Protein AF-A0A2V8UPS6-F1 (afdb_monomer_lite)

Sequence (100 aa):
MRVVLDANSRAQVYADHLLLERGRGQLDSGSNYRLEARTLCASCSAGSRAVVAIGDSGAVDVGSLKGDLRVANADGVRVANVGAGNSVELRVELVETCRF

pLDDT: mean 89.69, std 10.2, range [51.91, 96.69]

Secondary structure (DSSP, 8-state):
-EEEE-TT-EEEE-SSEEEEEEEEEEEE-SSS-EEEETTEEEEE-TT-EEEEEE-TTS-EEEEEEES-EEEEETTS-EEEEE-TT-EEEE----------

Structure (mmCIF, N/CA/C/O backbone):
data_AF-A0A2V8UPS6-F1
#
_entry.id   AF-A0A2V8UPS6-F1
#
loop_
_atom_site.group_PDB
_atom_site.id
_atom_site.type_symbol
_atom_site.label_atom_id
_atom_site.label_alt_id
_atom_site.label_comp_id
_atom_site.label_asym_id
_atom_site.label_entity_id
_atom_site.label_seq_id
_atom_site.pdbx_PDB_ins_code
_atom_site.Cartn_x
_atom_site.Cartn_y
_atom_site.Cartn_z
_atom_site.occupancy
_atom_site.B_iso_or_equiv
_atom_site.auth_seq_id
_atom_site.auth_comp_id
_atom_site.auth_asym_id
_atom_site.auth_atom_id
_atom_site.pdbx_PDB_model_num
ATOM 1 N N . MET A 1 1 ? 8.917 -7.318 -7.682 1.00 84.00 1 MET A N 1
ATOM 2 C CA . MET A 1 1 ? 8.235 -6.574 -6.601 1.00 84.00 1 MET A CA 1
ATOM 3 C C . MET A 1 1 ? 9.253 -6.293 -5.512 1.00 84.00 1 MET A C 1
ATOM 5 O O . MET A 1 1 ? 10.068 -7.168 -5.246 1.00 84.00 1 MET A O 1
ATOM 9 N N . ARG A 1 2 ? 9.231 -5.099 -4.913 1.00 90.94 2 ARG A N 1
ATOM 10 C CA . ARG A 1 2 ? 10.073 -4.764 -3.757 1.00 90.94 2 ARG A CA 1
ATOM 11 C C . ARG A 1 2 ? 9.244 -4.022 -2.715 1.00 90.94 2 ARG A C 1
ATOM 13 O O . ARG A 1 2 ? 8.504 -3.109 -3.066 1.00 90.94 2 ARG A O 1
ATOM 20 N N . VAL A 1 3 ? 9.410 -4.405 -1.455 1.00 91.94 3 VAL A N 1
ATOM 21 C CA . VAL A 1 3 ? 8.833 -3.716 -0.298 1.00 91.94 3 VAL A CA 1
ATOM 22 C C . VAL A 1 3 ? 9.976 -3.139 0.523 1.00 91.94 3 VAL A C 1
ATOM 24 O O . VAL A 1 3 ? 10.982 -3.812 0.735 1.00 91.94 3 VAL A O 1
ATOM 27 N N . VAL A 1 4 ? 9.825 -1.893 0.959 1.00 95.12 4 VAL A N 1
ATOM 28 C CA . VAL A 1 4 ? 10.732 -1.229 1.898 1.00 95.12 4 VAL A CA 1
ATOM 29 C C . VAL A 1 4 ? 9.922 -0.859 3.130 1.00 95.12 4 VAL A C 1
ATOM 31 O O . VAL A 1 4 ? 8.820 -0.334 3.002 1.00 95.12 4 VAL A O 1
ATOM 34 N N . LEU A 1 5 ? 10.455 -1.156 4.309 1.00 96.38 5 LEU A N 1
ATOM 35 C CA . LEU A 1 5 ? 9.858 -0.798 5.590 1.00 96.38 5 LEU A CA 1
ATOM 36 C C . LEU A 1 5 ? 10.807 0.158 6.304 1.00 96.38 5 LEU A C 1
ATOM 38 O O . LEU A 1 5 ? 11.997 -0.139 6.423 1.00 96.38 5 LEU A O 1
ATOM 42 N N . ASP A 1 6 ? 10.281 1.280 6.783 1.00 96.06 6 ASP A N 1
ATOM 43 C CA . ASP A 1 6 ? 11.066 2.219 7.579 1.00 96.06 6 ASP A CA 1
ATOM 44 C C . ASP A 1 6 ? 11.365 1.618 8.960 1.00 96.06 6 ASP A C 1
ATOM 46 O O . ASP A 1 6 ? 10.683 0.696 9.431 1.00 96.06 6 ASP A O 1
ATOM 50 N N . ALA A 1 7 ? 12.372 2.165 9.643 1.00 94.12 7 ALA A N 1
ATOM 51 C CA . ALA A 1 7 ? 12.668 1.794 11.022 1.00 94.12 7 ALA A CA 1
ATOM 52 C C . ALA A 1 7 ? 11.413 1.915 11.901 1.00 94.12 7 ALA A C 1
ATOM 54 O O . ALA A 1 7 ? 10.560 2.772 11.680 1.00 94.12 7 ALA A O 1
ATOM 55 N N . ASN A 1 8 ? 11.309 1.058 12.919 1.00 92.56 8 ASN A N 1
ATOM 56 C CA . ASN A 1 8 ? 10.139 0.987 13.799 1.00 92.56 8 ASN A CA 1
ATOM 57 C C . ASN A 1 8 ? 8.827 0.582 13.096 1.00 92.56 8 ASN A C 1
ATOM 59 O O . ASN A 1 8 ? 7.754 0.734 13.677 1.00 92.56 8 ASN A O 1
ATOM 63 N N . SER A 1 9 ? 8.877 0.011 11.895 1.00 95.06 9 SER A N 1
ATOM 64 C CA . SER A 1 9 ? 7.684 -0.556 11.261 1.00 95.06 9 SER A CA 1
ATOM 65 C C . SER A 1 9 ? 7.433 -1.998 11.698 1.00 95.06 9 SER A C 1
ATOM 67 O O . SER A 1 9 ? 8.351 -2.728 12.077 1.00 95.06 9 SER A O 1
ATOM 69 N N . ARG A 1 10 ? 6.168 -2.414 11.647 1.00 95.88 10 ARG A N 1
ATOM 70 C CA . ARG A 1 10 ? 5.743 -3.802 11.842 1.00 95.88 10 ARG A CA 1
ATOM 71 C C . ARG A 1 10 ? 4.818 -4.188 10.702 1.00 95.88 10 ARG A C 1
ATOM 73 O O . ARG A 1 10 ? 3.828 -3.499 10.466 1.00 95.88 10 ARG A O 1
ATOM 80 N N . ALA A 1 11 ? 5.147 -5.275 10.018 1.00 95.75 11 ALA A N 1
ATOM 81 C CA . ALA A 1 11 ? 4.337 -5.795 8.933 1.00 95.75 11 ALA A CA 1
ATOM 82 C C . ALA A 1 11 ? 4.470 -7.315 8.814 1.00 95.75 11 ALA A C 1
ATOM 84 O O . ALA A 1 11 ? 5.488 -7.886 9.209 1.00 95.75 11 ALA A O 1
ATOM 85 N N . GLN A 1 12 ? 3.459 -7.941 8.222 1.00 96.50 12 GLN A N 1
ATOM 86 C CA . GLN A 1 12 ? 3.467 -9.342 7.818 1.00 96.50 12 GLN A CA 1
ATOM 87 C C . GLN A 1 12 ? 3.455 -9.427 6.292 1.00 96.50 12 GLN A C 1
ATOM 89 O O . GLN A 1 12 ? 2.705 -8.716 5.624 1.00 96.50 12 GLN A O 1
ATOM 94 N N . VAL A 1 13 ? 4.311 -10.280 5.737 1.00 94.25 13 VAL A N 1
ATOM 95 C CA . VAL A 1 13 ? 4.448 -10.472 4.289 1.00 94.25 13 VAL A CA 1
ATOM 96 C C . VAL A 1 13 ? 3.730 -11.759 3.905 1.00 94.25 13 VAL A C 1
ATOM 98 O O . VAL A 1 13 ? 4.099 -12.833 4.377 1.00 94.25 13 VAL A O 1
ATOM 101 N N . TYR A 1 14 ? 2.742 -11.646 3.024 1.00 94.25 14 TYR A N 1
ATOM 102 C CA . TYR A 1 14 ? 2.054 -12.768 2.398 1.00 94.25 14 TYR A CA 1
ATOM 103 C C . TYR A 1 14 ? 2.479 -12.903 0.933 1.00 94.25 14 TYR A C 1
ATOM 105 O O . TYR A 1 14 ? 3.213 -12.076 0.393 1.00 94.25 14 TYR A O 1
ATOM 113 N N . ALA A 1 15 ? 2.026 -13.967 0.271 1.00 91.75 15 ALA A N 1
ATOM 114 C CA . ALA A 1 15 ? 2.344 -14.205 -1.135 1.00 91.75 15 ALA A CA 1
ATOM 115 C C . ALA A 1 15 ? 1.766 -13.124 -2.071 1.00 91.75 15 ALA A C 1
ATOM 117 O O . ALA A 1 15 ? 2.343 -12.844 -3.122 1.00 91.75 15 ALA A O 1
ATOM 118 N N . ASP A 1 16 ? 0.639 -12.516 -1.698 1.00 91.31 16 ASP A N 1
ATOM 119 C CA . ASP A 1 16 ? -0.131 -11.590 -2.532 1.00 91.31 16 ASP A CA 1
ATOM 120 C C . ASP A 1 16 ? -0.293 -10.183 -1.929 1.00 91.31 16 ASP A C 1
ATOM 122 O O . ASP A 1 16 ? -0.672 -9.251 -2.647 1.00 91.31 16 ASP A O 1
ATOM 126 N N . HIS A 1 17 ? -0.009 -10.008 -0.636 1.00 93.00 17 HIS A N 1
ATOM 127 C CA . HIS A 1 17 ? -0.142 -8.720 0.035 1.00 93.00 17 HIS A CA 1
ATOM 128 C C . HIS A 1 17 ? 0.815 -8.537 1.220 1.00 93.00 17 HIS A C 1
ATOM 130 O O . HIS A 1 17 ? 1.328 -9.481 1.814 1.00 93.00 17 HIS A O 1
ATOM 136 N N . LEU A 1 18 ? 1.082 -7.282 1.567 1.00 94.31 18 LEU A N 1
ATOM 137 C CA . LEU A 1 18 ? 1.753 -6.892 2.804 1.00 94.31 18 LEU A CA 1
ATOM 138 C C . LEU A 1 18 ? 0.703 -6.350 3.766 1.00 94.31 18 LEU A C 1
ATOM 140 O 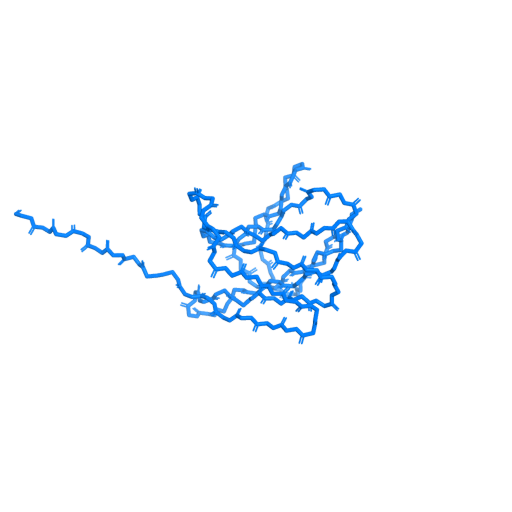O . LEU A 1 18 ? 0.036 -5.383 3.419 1.00 94.31 18 LEU A O 1
ATOM 144 N N . LEU A 1 19 ? 0.614 -6.896 4.972 1.00 95.75 19 LEU A N 1
ATOM 145 C CA . LEU A 1 19 ? -0.184 -6.322 6.050 1.00 95.75 19 LEU A CA 1
ATOM 146 C C . LEU A 1 19 ? 0.708 -5.429 6.917 1.00 95.75 19 LEU A C 1
ATOM 148 O O . LEU A 1 19 ? 1.538 -5.930 7.672 1.00 95.75 19 LEU A O 1
ATOM 152 N N . LEU A 1 20 ? 0.559 -4.112 6.804 1.00 96.38 20 LEU A N 1
ATOM 153 C CA . LEU A 1 20 ? 1.223 -3.121 7.645 1.00 96.38 20 LEU A CA 1
ATOM 154 C C . LEU A 1 20 ? 0.406 -2.913 8.926 1.00 96.38 20 LEU A C 1
ATOM 156 O O . LEU A 1 20 ? -0.742 -2.475 8.894 1.00 96.38 20 LEU A O 1
ATOM 160 N N . GLU A 1 21 ? 1.016 -3.206 10.070 1.00 95.19 21 GLU A N 1
ATOM 161 C CA . GLU A 1 21 ? 0.394 -3.049 11.389 1.00 95.19 21 GLU A CA 1
ATOM 162 C C . GLU A 1 21 ? 0.817 -1.738 12.064 1.00 95.19 21 GLU A C 1
ATOM 164 O O . GLU A 1 21 ? 0.052 -1.154 12.834 1.00 95.19 21 GLU A O 1
ATOM 169 N N . ARG A 1 22 ? 2.041 -1.265 11.782 1.00 94.88 22 ARG A N 1
ATOM 170 C CA . ARG A 1 22 ? 2.594 -0.011 12.313 1.00 94.88 22 ARG A CA 1
ATOM 171 C C . ARG A 1 22 ? 3.704 0.538 11.422 1.00 94.88 22 ARG A C 1
ATOM 173 O O . ARG A 1 22 ? 4.465 -0.237 10.845 1.00 94.88 22 ARG A O 1
ATOM 180 N N . GLY A 1 23 ? 3.877 1.857 11.433 1.00 95.69 23 GLY A N 1
ATOM 181 C CA . GLY A 1 23 ? 5.012 2.537 10.814 1.00 95.69 23 GLY A CA 1
ATOM 182 C C . GLY A 1 23 ? 4.736 2.866 9.356 1.00 95.69 23 GLY A C 1
ATOM 183 O O . GLY A 1 23 ? 3.606 3.200 9.007 1.00 95.69 23 GLY A O 1
ATOM 184 N N . ARG A 1 24 ? 5.767 2.791 8.514 1.00 96.19 24 ARG A N 1
ATOM 185 C CA . ARG A 1 24 ? 5.705 3.208 7.112 1.00 96.19 24 ARG A CA 1
ATOM 186 C C . ARG A 1 24 ? 6.276 2.135 6.197 1.00 96.19 24 ARG A C 1
ATOM 188 O O . ARG A 1 24 ? 7.376 1.630 6.412 1.00 96.19 24 ARG A O 1
ATOM 195 N N . GLY A 1 25 ? 5.514 1.810 5.162 1.00 94.75 25 GLY A N 1
ATOM 196 C CA . GLY A 1 25 ? 5.890 0.880 4.112 1.00 94.75 25 GLY A CA 1
ATOM 197 C C . GLY A 1 25 ? 5.815 1.534 2.740 1.00 94.75 25 GLY A C 1
ATOM 198 O O . GLY A 1 25 ? 4.882 2.272 2.432 1.00 94.75 25 GLY A O 1
ATOM 199 N N . GLN A 1 26 ? 6.791 1.239 1.893 1.00 94.25 26 GLN A N 1
ATOM 200 C CA . GLN A 1 26 ? 6.785 1.594 0.484 1.00 94.25 26 GLN A CA 1
ATOM 201 C C . GLN A 1 26 ? 6.724 0.323 -0.359 1.00 94.25 26 GLN A C 1
ATOM 203 O O . GLN A 1 26 ? 7.472 -0.629 -0.131 1.00 94.25 26 GLN A O 1
ATOM 208 N N . LEU A 1 27 ? 5.864 0.335 -1.372 1.00 92.56 27 LEU A N 1
ATOM 209 C CA . LEU A 1 27 ? 5.705 -0.742 -2.336 1.00 92.56 27 LEU A CA 1
ATOM 210 C C . LEU A 1 27 ? 6.112 -0.256 -3.728 1.00 92.56 27 LEU A C 1
ATOM 212 O O . LEU A 1 27 ? 5.541 0.686 -4.275 1.00 92.56 27 LEU A O 1
ATOM 216 N N . ASP A 1 28 ? 7.095 -0.938 -4.306 1.00 91.25 28 ASP A N 1
ATOM 217 C CA . ASP A 1 28 ? 7.415 -0.895 -5.728 1.00 91.25 28 ASP A CA 1
ATOM 218 C C . ASP A 1 28 ? 6.700 -2.057 -6.426 1.00 91.25 28 ASP A C 1
ATOM 220 O O . ASP A 1 28 ? 7.156 -3.215 -6.391 1.00 91.25 28 ASP A O 1
ATOM 224 N N . SER A 1 29 ? 5.567 -1.747 -7.057 1.00 79.06 29 SER A N 1
ATOM 225 C CA . SER A 1 29 ? 4.712 -2.749 -7.685 1.00 79.06 29 SER A CA 1
ATOM 226 C C . SER A 1 29 ? 5.265 -3.184 -9.031 1.00 79.06 29 SER A C 1
ATOM 228 O O . SER A 1 29 ? 5.401 -2.401 -9.969 1.00 79.06 29 SER A O 1
ATOM 230 N N . GLY A 1 30 ? 5.563 -4.479 -9.130 1.00 68.94 30 GLY A N 1
ATOM 231 C CA . GLY A 1 30 ? 5.855 -5.162 -10.395 1.00 68.94 30 GLY A CA 1
ATOM 232 C C . GLY A 1 30 ? 4.751 -6.134 -10.830 1.00 68.94 30 GLY A C 1
ATOM 233 O O . GLY A 1 30 ? 4.898 -6.777 -11.860 1.00 68.94 30 GLY A O 1
ATOM 234 N N . SER A 1 31 ? 3.690 -6.276 -10.032 1.00 72.88 31 SER A N 1
ATOM 235 C CA . SER A 1 31 ? 2.585 -7.237 -10.179 1.00 72.88 31 SER A CA 1
ATOM 236 C C . SER A 1 31 ? 1.364 -6.752 -9.372 1.00 72.88 31 SER A C 1
ATOM 238 O O . SER A 1 31 ? 1.416 -5.666 -8.796 1.00 72.88 31 SER A O 1
ATOM 240 N N . ASN A 1 32 ? 0.292 -7.553 -9.286 1.00 84.50 32 ASN A N 1
ATOM 241 C CA . ASN A 1 32 ? -0.946 -7.269 -8.529 1.00 84.50 32 ASN A CA 1
ATOM 242 C C . ASN A 1 32 ? -0.790 -7.362 -6.992 1.00 84.50 32 ASN A C 1
ATOM 244 O O . ASN A 1 32 ? -1.725 -7.758 -6.299 1.00 84.50 32 ASN A 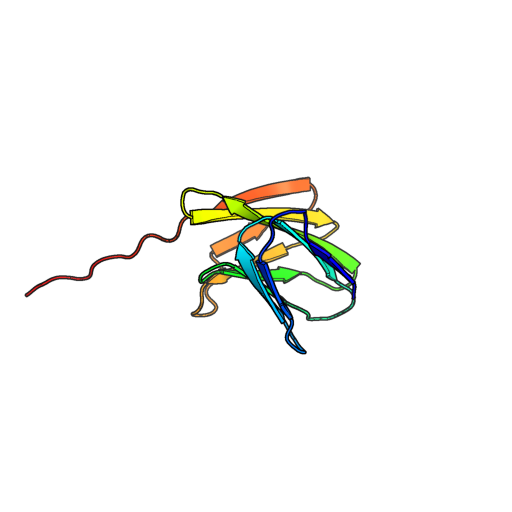O 1
ATOM 248 N N . TYR A 1 33 ? 0.390 -7.054 -6.458 1.00 89.31 33 TYR A N 1
ATOM 249 C CA . TYR A 1 33 ? 0.657 -7.153 -5.028 1.00 89.31 33 TYR A CA 1
ATOM 250 C C . TYR A 1 33 ? 0.025 -5.983 -4.270 1.00 89.31 33 TYR A C 1
ATOM 252 O O . TYR A 1 33 ? 0.130 -4.832 -4.702 1.00 89.31 33 TYR A O 1
ATOM 260 N N . ARG A 1 34 ? -0.638 -6.275 -3.150 1.00 91.75 34 ARG A N 1
ATOM 261 C CA . ARG A 1 34 ? -1.425 -5.293 -2.388 1.00 91.75 34 ARG A CA 1
ATOM 262 C C . ARG A 1 34 ? -0.717 -4.877 -1.103 1.00 91.75 34 ARG A C 1
ATOM 264 O O . ARG A 1 34 ? 0.110 -5.611 -0.567 1.00 91.75 34 ARG A O 1
ATOM 271 N N . LEU A 1 35 ? -1.043 -3.693 -0.603 1.00 93.94 35 LEU A N 1
ATOM 272 C CA . LEU A 1 35 ? -0.615 -3.237 0.714 1.00 93.94 35 LEU A CA 1
ATOM 273 C C . LEU A 1 35 ? -1.855 -2.958 1.554 1.00 93.94 35 LEU A C 1
ATOM 275 O O . LEU A 1 35 ? -2.670 -2.110 1.207 1.00 93.94 35 LEU A O 1
ATOM 279 N N . GLU A 1 36 ? -1.994 -3.685 2.647 1.00 95.06 36 GLU A N 1
ATOM 280 C CA . GLU A 1 36 ? -3.094 -3.567 3.587 1.00 95.06 36 GLU A CA 1
ATOM 281 C C . GLU A 1 36 ? -2.632 -2.824 4.834 1.00 95.06 36 GLU A C 1
ATOM 283 O O . GLU A 1 36 ? -1.549 -3.073 5.358 1.00 95.06 36 GLU A O 1
ATOM 288 N N . ALA A 1 37 ? -3.445 -1.886 5.298 1.00 95.00 37 ALA A N 1
ATOM 289 C CA . ALA A 1 37 ? -3.211 -1.129 6.515 1.00 95.00 37 ALA A CA 1
ATOM 290 C C . ALA A 1 37 ? -4.555 -0.923 7.212 1.00 95.00 37 ALA A C 1
ATOM 292 O O . ALA A 1 37 ? -5.457 -0.292 6.660 1.00 95.00 37 ALA A O 1
ATOM 293 N N . ARG A 1 38 ? -4.700 -1.454 8.432 1.00 90.81 38 ARG A N 1
ATOM 294 C CA . ARG A 1 38 ? -5.994 -1.501 9.141 1.00 90.81 38 ARG A CA 1
ATOM 295 C C . ARG A 1 38 ? -7.056 -2.221 8.292 1.00 90.81 38 ARG A C 1
ATOM 297 O O . ARG A 1 38 ? -6.894 -3.399 8.010 1.00 90.81 38 ARG A O 1
ATOM 304 N N . THR A 1 39 ? -8.127 -1.530 7.904 1.00 90.38 39 THR A N 1
ATOM 305 C CA . THR A 1 39 ? -9.201 -2.037 7.032 1.00 90.38 39 THR A CA 1
ATOM 306 C C . THR A 1 39 ? -9.080 -1.523 5.596 1.00 90.38 39 THR A C 1
ATOM 308 O O . THR A 1 39 ? -9.990 -1.725 4.793 1.00 90.38 39 THR A O 1
ATOM 311 N N . LEU A 1 40 ? -7.984 -0.831 5.270 1.00 93.75 40 LEU A N 1
ATOM 312 C CA . LEU A 1 40 ? -7.742 -0.265 3.951 1.00 93.75 40 LEU A CA 1
ATOM 313 C C . LEU A 1 40 ? -6.820 -1.168 3.141 1.00 93.75 40 LEU A C 1
ATOM 315 O O . LEU A 1 40 ? -5.792 -1.638 3.624 1.00 93.75 40 LEU A O 1
ATOM 319 N N . CYS A 1 41 ? -7.174 -1.345 1.877 1.00 94.44 41 CYS A N 1
ATOM 320 C CA . CYS A 1 41 ? -6.409 -2.073 0.887 1.00 94.44 41 CYS A CA 1
ATOM 321 C C . CYS A 1 41 ? -5.958 -1.103 -0.205 1.00 94.44 41 CYS A C 1
ATOM 323 O O . CYS A 1 41 ? -6.769 -0.533 -0.940 1.00 94.44 41 CYS A O 1
ATOM 325 N N . ALA A 1 42 ? -4.649 -0.912 -0.309 1.00 93.81 42 ALA A N 1
ATOM 326 C CA . ALA A 1 42 ? -4.002 -0.098 -1.316 1.00 93.81 42 ALA A CA 1
ATOM 327 C C . ALA A 1 42 ? -3.489 -1.001 -2.447 1.00 93.81 42 ALA A C 1
ATOM 329 O O . ALA A 1 42 ? -2.726 -1.946 -2.234 1.00 93.81 42 ALA A O 1
ATOM 330 N N . SER A 1 43 ? -3.915 -0.706 -3.673 1.00 92.69 43 SER A N 1
ATOM 331 C CA . SER A 1 43 ? -3.542 -1.451 -4.874 1.00 92.69 43 SER A CA 1
ATOM 332 C C . SER A 1 43 ? -3.121 -0.492 -5.977 1.00 92.69 43 SER A C 1
ATOM 334 O O . SER A 1 43 ? -3.774 0.522 -6.230 1.00 92.69 43 SER A O 1
ATOM 336 N N . CYS A 1 44 ? -2.020 -0.798 -6.649 1.00 89.38 44 CYS A N 1
ATOM 337 C CA . CYS A 1 44 ? -1.522 0.018 -7.746 1.00 89.38 44 CYS A CA 1
ATOM 338 C C . CYS A 1 44 ? -1.160 -0.839 -8.952 1.00 89.38 44 CYS A C 1
ATOM 340 O O . CYS A 1 44 ? -0.946 -2.047 -8.854 1.00 89.38 44 CYS A O 1
ATOM 342 N N . SER A 1 45 ? -1.140 -0.196 -10.115 1.00 84.75 45 SER A N 1
ATOM 343 C CA . SER A 1 45 ? -0.807 -0.858 -11.374 1.00 84.75 45 SER A CA 1
ATOM 344 C C . SER A 1 45 ? 0.684 -1.210 -11.457 1.00 84.75 45 SER A C 1
ATOM 346 O O . SER A 1 45 ? 1.521 -0.632 -10.757 1.00 84.75 45 SER A O 1
ATOM 348 N N . ALA A 1 46 ? 1.040 -2.151 -12.333 1.00 85.88 46 ALA A N 1
ATOM 349 C CA . ALA A 1 46 ? 2.435 -2.519 -12.559 1.00 85.88 46 ALA A CA 1
ATOM 350 C C . ALA A 1 46 ? 3.285 -1.293 -12.949 1.00 85.88 46 ALA A C 1
ATOM 352 O O . ALA A 1 46 ? 2.883 -0.472 -13.770 1.00 85.88 46 ALA A O 1
ATOM 353 N N . GLY A 1 47 ? 4.469 -1.163 -12.348 1.00 87.56 47 GLY A N 1
ATOM 354 C CA . GLY A 1 47 ? 5.359 -0.016 -12.545 1.00 87.56 47 GLY A CA 1
ATOM 355 C C . GLY A 1 47 ? 5.031 1.209 -11.682 1.00 87.56 47 GLY A C 1
ATOM 356 O O . GLY A 1 47 ? 5.726 2.226 -11.804 1.00 87.56 47 GLY A O 1
ATOM 357 N N . SER A 1 48 ? 4.016 1.113 -10.817 1.00 91.44 48 SER A N 1
ATOM 358 C CA . SER A 1 48 ? 3.662 2.138 -9.833 1.00 91.44 48 SER A CA 1
ATOM 359 C C . SER A 1 48 ? 4.478 2.008 -8.548 1.00 91.44 48 SER A C 1
ATOM 361 O O . SER A 1 48 ? 4.980 0.934 -8.204 1.00 91.44 48 SER A O 1
ATOM 363 N N . ARG A 1 49 ? 4.579 3.115 -7.814 1.00 93.62 49 ARG A N 1
ATOM 364 C CA . ARG A 1 49 ? 5.226 3.182 -6.506 1.00 93.62 49 ARG A CA 1
ATOM 365 C C . ARG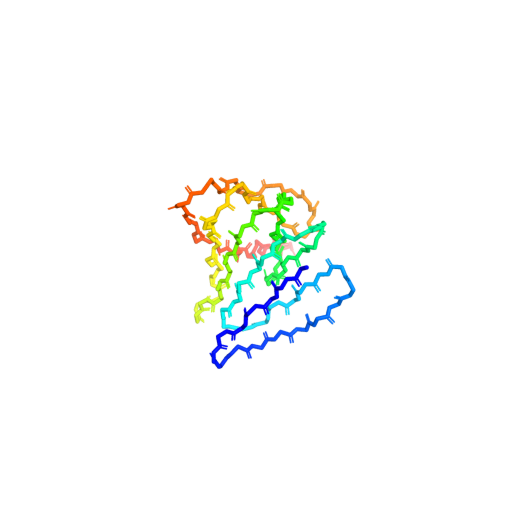 A 1 49 ? 4.283 3.845 -5.516 1.00 93.62 49 ARG A C 1
ATOM 367 O O . ARG A 1 49 ? 3.908 4.999 -5.708 1.00 93.62 49 ARG A O 1
ATOM 374 N N . ALA A 1 50 ? 3.946 3.121 -4.460 1.00 94.56 50 ALA A N 1
ATOM 375 C CA . ALA A 1 50 ? 3.037 3.567 -3.416 1.00 94.56 50 ALA A CA 1
ATOM 376 C C . ALA A 1 50 ? 3.756 3.639 -2.071 1.00 94.56 50 ALA A C 1
ATOM 378 O O . ALA A 1 50 ? 4.694 2.881 -1.817 1.00 94.56 50 ALA A O 1
ATOM 379 N N . VAL A 1 51 ? 3.299 4.535 -1.207 1.00 95.44 51 VAL A N 1
ATOM 380 C CA . VAL A 1 51 ? 3.739 4.638 0.180 1.00 95.44 51 VAL A CA 1
ATOM 381 C C . VAL A 1 51 ? 2.521 4.659 1.084 1.00 95.44 51 VAL A C 1
ATOM 383 O O . VAL A 1 51 ? 1.533 5.323 0.779 1.00 95.44 51 VAL A O 1
ATOM 386 N N . VAL A 1 52 ? 2.589 3.907 2.174 1.00 96.00 52 VAL A N 1
ATOM 387 C CA . VAL A 1 52 ? 1.537 3.834 3.181 1.00 96.00 52 VAL A CA 1
ATOM 388 C C . VAL A 1 52 ? 2.167 3.988 4.552 1.00 96.00 52 VAL A C 1
ATOM 390 O O . VAL A 1 52 ? 3.164 3.332 4.854 1.00 96.00 52 VAL A O 1
ATOM 393 N N . ALA A 1 53 ? 1.605 4.865 5.372 1.00 96.56 53 ALA A N 1
ATOM 394 C CA . ALA A 1 53 ? 2.020 5.062 6.750 1.00 96.56 53 ALA A CA 1
ATOM 395 C C . ALA A 1 53 ? 0.812 4.994 7.682 1.00 96.56 53 ALA A C 1
ATOM 397 O O . ALA A 1 53 ? -0.279 5.434 7.334 1.00 96.56 53 ALA A O 1
ATOM 398 N N . ILE A 1 54 ? 1.017 4.428 8.867 1.00 95.44 54 ILE A N 1
ATOM 399 C CA . ILE A 1 54 ? 0.026 4.413 9.940 1.00 95.44 54 ILE A CA 1
ATOM 400 C C . ILE A 1 54 ? 0.521 5.381 11.005 1.00 95.44 54 ILE A C 1
ATOM 402 O O . ILE A 1 54 ? 1.522 5.103 11.672 1.00 95.44 54 ILE A O 1
ATOM 406 N N . GLY A 1 55 ? -0.171 6.511 11.133 1.00 89.75 55 GLY A N 1
ATOM 407 C CA . GLY A 1 55 ? 0.088 7.507 12.164 1.00 89.75 55 GLY A CA 1
ATOM 408 C C . GLY A 1 55 ? -0.323 7.016 13.553 1.00 89.75 55 GLY A C 1
ATOM 409 O O . GLY A 1 55 ? -1.099 6.067 13.701 1.00 89.75 55 GLY A O 1
ATOM 410 N N . ASP A 1 56 ? 0.165 7.694 14.591 1.00 85.25 56 ASP A N 1
ATOM 411 C CA . ASP A 1 56 ? -0.086 7.312 15.989 1.00 85.25 56 ASP A CA 1
ATOM 412 C C . ASP A 1 56 ? -1.569 7.418 16.384 1.00 85.25 56 ASP A C 1
ATOM 414 O O . ASP A 1 56 ? -2.047 6.675 17.238 1.00 85.25 56 ASP A O 1
ATOM 418 N N . SER A 1 57 ? -2.322 8.293 15.711 1.00 85.25 57 SER A N 1
ATOM 419 C CA . SER A 1 57 ? -3.780 8.426 15.846 1.00 85.25 57 SER A CA 1
ATOM 420 C C . SER A 1 57 ? -4.563 7.273 15.203 1.00 85.25 57 SER A C 1
ATOM 422 O O . SER A 1 57 ? -5.788 7.234 15.294 1.00 85.25 57 SER A O 1
ATOM 424 N N . GLY A 1 58 ? -3.879 6.350 14.518 1.00 86.38 58 GLY A N 1
ATOM 425 C CA . GLY A 1 58 ? -4.490 5.286 13.726 1.00 86.38 58 GLY A CA 1
ATOM 426 C C . GLY A 1 58 ? -4.937 5.718 12.328 1.00 86.38 58 GLY A C 1
ATOM 427 O O . GLY A 1 58 ? -5.428 4.871 11.582 1.00 86.38 58 GLY A O 1
ATOM 428 N N . ALA A 1 59 ? -4.743 6.989 11.963 1.00 92.12 59 ALA A N 1
ATOM 429 C CA . ALA A 1 59 ? -4.946 7.465 10.602 1.00 92.12 59 ALA A CA 1
ATOM 430 C C . ALA A 1 59 ? -3.953 6.804 9.638 1.00 92.12 59 ALA A C 1
ATOM 432 O O . ALA A 1 59 ? -2.804 6.527 9.996 1.00 92.12 59 ALA A O 1
ATOM 433 N N . VAL A 1 60 ? -4.417 6.527 8.424 1.00 95.00 60 VAL A N 1
ATOM 434 C CA . VAL A 1 60 ? -3.620 5.892 7.379 1.00 95.00 60 VAL A CA 1
ATOM 435 C C . VAL A 1 60 ? -3.353 6.911 6.283 1.00 95.00 60 VAL A C 1
ATOM 437 O O . VAL A 1 60 ? -4.267 7.306 5.561 1.00 95.00 60 VAL A O 1
ATOM 440 N N . ASP A 1 61 ? -2.093 7.296 6.137 1.00 95.69 61 ASP A N 1
ATOM 441 C CA . ASP A 1 61 ? -1.628 8.115 5.027 1.00 95.69 61 ASP A CA 1
ATOM 442 C C . ASP A 1 61 ? -1.284 7.222 3.847 1.00 95.69 61 ASP A C 1
ATOM 444 O O . ASP A 1 61 ? -0.447 6.322 3.949 1.00 95.69 61 ASP A O 1
ATOM 448 N N . VAL A 1 62 ? -1.907 7.492 2.706 1.00 95.38 62 VAL A N 1
ATOM 449 C CA . VAL A 1 62 ? -1.676 6.756 1.468 1.00 95.38 62 VAL A CA 1
ATOM 450 C C . VAL A 1 62 ? -1.224 7.733 0.389 1.00 95.38 62 VAL A C 1
ATOM 452 O O . VAL A 1 62 ? -1.940 8.672 0.048 1.00 95.38 62 VAL A O 1
ATOM 455 N N . GLY A 1 63 ? -0.042 7.499 -0.179 1.00 95.31 63 GLY A N 1
ATOM 456 C CA . GLY A 1 63 ? 0.542 8.334 -1.226 1.00 95.31 63 GLY A CA 1
ATOM 457 C C . GLY A 1 63 ? 0.965 7.546 -2.458 1.00 95.31 63 GLY A C 1
ATOM 458 O O . GLY A 1 63 ? 1.476 6.428 -2.356 1.00 95.31 63 GLY A O 1
ATOM 459 N N . SER A 1 64 ? 0.805 8.158 -3.631 1.00 95.38 64 SER A N 1
ATOM 460 C CA . SER A 1 64 ? 1.373 7.639 -4.874 1.00 95.38 64 SER A CA 1
ATOM 461 C C . SER A 1 64 ? 2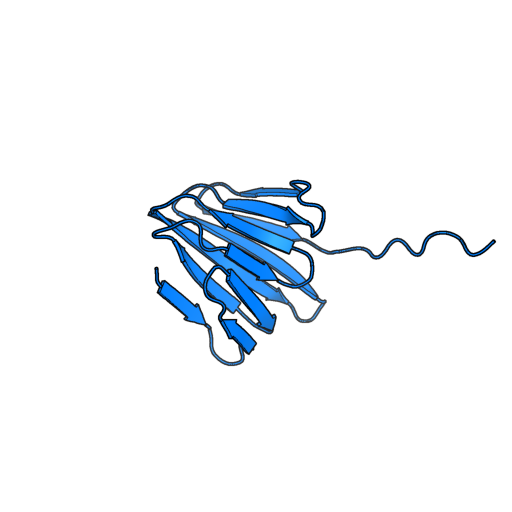.613 8.436 -5.256 1.00 95.38 64 SER A C 1
ATOM 463 O O . SER A 1 64 ? 2.541 9.621 -5.569 1.00 95.38 64 SER A O 1
ATOM 465 N N . LEU A 1 65 ? 3.770 7.779 -5.268 1.00 93.81 65 LEU A N 1
ATOM 466 C CA . LEU A 1 65 ? 5.012 8.369 -5.772 1.00 93.81 65 LEU A CA 1
ATOM 467 C C . LEU A 1 65 ? 5.105 8.253 -7.298 1.00 93.81 65 LEU A C 1
ATOM 469 O O . LEU A 1 65 ? 5.757 9.068 -7.945 1.00 93.81 65 LEU A O 1
ATOM 473 N N . LYS A 1 66 ? 4.474 7.227 -7.881 1.00 94.12 66 LYS A N 1
ATOM 474 C CA . LYS A 1 66 ? 4.426 6.995 -9.327 1.00 94.12 66 LYS A CA 1
ATOM 475 C C . LYS A 1 66 ? 3.204 6.156 -9.683 1.00 94.12 66 LYS A C 1
ATOM 477 O O . LYS A 1 66 ? 2.978 5.130 -9.050 1.00 94.12 66 LYS A O 1
ATOM 482 N N . GLY A 1 67 ? 2.519 6.526 -10.763 1.00 91.25 67 GLY A N 1
ATOM 483 C CA . GLY A 1 67 ? 1.326 5.831 -11.249 1.00 91.25 67 GLY A CA 1
ATOM 484 C C . GLY A 1 67 ? 0.085 6.123 -10.408 1.00 91.25 67 GLY A C 1
ATOM 485 O O . GLY A 1 67 ? 0.093 7.016 -9.560 1.00 91.25 67 GLY A O 1
ATOM 486 N N . ASP A 1 68 ? -0.979 5.367 -10.655 1.00 90.62 68 ASP A N 1
ATOM 487 C CA . ASP A 1 68 ? -2.244 5.516 -9.938 1.00 90.62 68 ASP A CA 1
ATOM 488 C C . ASP A 1 68 ? -2.370 4.480 -8.825 1.00 90.62 68 ASP A C 1
ATOM 490 O O . ASP A 1 68 ? -2.081 3.288 -9.007 1.00 90.62 68 ASP A O 1
ATOM 494 N N . LEU A 1 69 ? -2.848 4.950 -7.678 1.00 93.44 69 LEU A N 1
ATOM 495 C CA . LEU A 1 69 ? -3.058 4.158 -6.482 1.00 93.44 69 LEU A CA 1
ATOM 496 C C . LEU A 1 69 ? -4.534 4.181 -6.099 1.00 93.44 69 LEU A C 1
ATOM 498 O O . LEU A 1 69 ? -5.113 5.230 -5.830 1.00 93.44 69 LEU A O 1
ATOM 502 N N . ARG A 1 70 ? -5.144 3.002 -6.054 1.00 94.94 70 ARG A N 1
ATOM 503 C CA . ARG A 1 70 ? -6.536 2.820 -5.648 1.00 94.94 70 ARG A CA 1
ATOM 504 C C . ARG A 1 70 ? -6.573 2.330 -4.215 1.00 94.94 70 ARG A C 1
ATOM 506 O O . ARG A 1 70 ? -5.901 1.352 -3.885 1.00 94.94 70 ARG A O 1
ATOM 513 N N . VAL A 1 71 ? -7.394 2.978 -3.399 1.00 95.19 71 VAL A N 1
ATOM 514 C CA . VAL A 1 71 ? -7.629 2.586 -2.011 1.00 95.19 71 VAL A CA 1
ATOM 515 C C . VAL A 1 71 ? -9.062 2.109 -1.874 1.00 95.19 71 VAL A C 1
ATOM 517 O O . VAL A 1 71 ? -9.998 2.812 -2.266 1.00 95.19 71 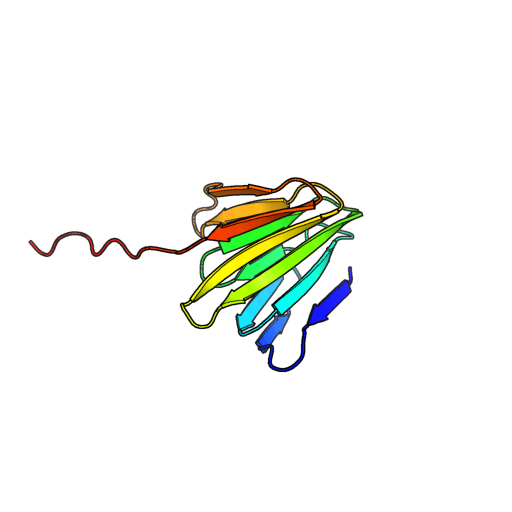VAL A O 1
ATOM 520 N N . ALA A 1 72 ? -9.229 0.913 -1.326 1.00 95.19 72 ALA A N 1
ATOM 521 C CA . ALA A 1 72 ? -10.518 0.325 -1.004 1.00 95.19 72 ALA A CA 1
ATOM 522 C C . ALA A 1 72 ? -10.605 -0.014 0.486 1.00 95.19 72 ALA A C 1
ATOM 524 O O . ALA A 1 72 ? -9.578 -0.162 1.143 1.00 95.19 72 ALA A O 1
ATOM 525 N N . ASN A 1 73 ? -11.819 -0.130 1.014 1.00 92.62 73 ASN A N 1
ATOM 526 C CA . ASN A 1 73 ? -12.053 -0.704 2.336 1.00 92.62 73 ASN A CA 1
ATOM 527 C C . ASN A 1 73 ? -12.084 -2.250 2.273 1.00 92.62 73 ASN A C 1
ATOM 529 O O . ASN A 1 73 ? -11.937 -2.844 1.201 1.00 92.62 73 ASN A O 1
ATOM 533 N N . ALA A 1 74 ? -12.310 -2.894 3.420 1.00 88.00 74 ALA A N 1
ATOM 534 C CA . ALA A 1 74 ? -12.410 -4.351 3.541 1.00 88.00 74 ALA A CA 1
ATOM 535 C C . ALA A 1 74 ? -13.551 -4.966 2.704 1.00 88.00 74 ALA A C 1
ATOM 537 O O . ALA A 1 74 ? -13.430 -6.102 2.255 1.00 88.00 74 ALA A O 1
ATOM 538 N N . ASP A 1 75 ? -14.612 -4.202 2.424 1.00 89.62 75 ASP A N 1
ATOM 539 C CA . ASP A 1 75 ? -15.732 -4.620 1.567 1.00 89.62 75 ASP A CA 1
ATOM 540 C C . ASP A 1 75 ? -15.434 -4.450 0.064 1.00 89.62 75 ASP A C 1
ATOM 542 O O . ASP A 1 75 ? -16.283 -4.711 -0.788 1.00 89.62 75 ASP A O 1
ATOM 546 N N . GLY A 1 76 ? -14.237 -3.971 -0.292 1.00 89.38 76 GLY A N 1
ATOM 547 C CA . GLY A 1 76 ? -13.837 -3.702 -1.674 1.00 89.38 76 GLY A CA 1
ATOM 548 C C . GLY A 1 76 ? -14.398 -2.398 -2.255 1.00 89.38 76 GLY A C 1
ATOM 549 O O . GLY A 1 76 ? -14.187 -2.110 -3.438 1.00 89.38 76 GLY A O 1
ATOM 550 N N . VAL A 1 77 ? -15.072 -1.575 -1.447 1.00 92.19 77 VAL A N 1
ATOM 551 C CA . VAL A 1 77 ? -15.568 -0.256 -1.853 1.00 92.19 77 VAL A CA 1
ATOM 552 C C . VAL A 1 77 ? -14.389 0.700 -1.972 1.00 92.19 77 VAL A C 1
ATOM 554 O O . VAL A 1 77 ? -13.616 0.873 -1.031 1.00 92.19 77 VAL A O 1
ATOM 557 N N . ARG A 1 78 ? -14.242 1.348 -3.132 1.00 93.88 78 ARG A N 1
ATOM 558 C CA . ARG A 1 78 ? -13.185 2.346 -3.340 1.00 93.88 78 ARG A CA 1
ATOM 559 C C . ARG A 1 78 ? -13.494 3.604 -2.544 1.00 93.88 78 ARG A C 1
ATOM 561 O O . ARG A 1 78 ? -14.523 4.232 -2.767 1.00 93.88 78 ARG A O 1
ATOM 568 N N . VAL A 1 79 ? -12.562 3.984 -1.681 1.00 94.38 79 VAL A N 1
ATOM 569 C CA . VAL A 1 79 ? -12.655 5.185 -0.841 1.00 94.38 79 VAL A CA 1
ATOM 570 C C . VAL A 1 79 ? -11.772 6.318 -1.357 1.00 94.38 79 VAL A C 1
ATOM 572 O O . VAL A 1 79 ? -12.064 7.480 -1.099 1.00 94.38 79 VAL A O 1
ATOM 575 N N . ALA A 1 80 ? -10.723 6.007 -2.129 1.00 94.25 80 ALA A N 1
ATOM 576 C CA . ALA A 1 80 ? -9.875 7.019 -2.750 1.00 94.25 80 ALA A CA 1
ATOM 577 C C . ALA A 1 80 ? -9.205 6.525 -4.040 1.00 94.25 80 ALA A C 1
ATOM 579 O O . ALA A 1 80 ? -8.918 5.336 -4.216 1.00 94.25 80 ALA A O 1
ATOM 580 N N . ASN A 1 81 ? -8.910 7.475 -4.927 1.00 95.00 81 ASN A N 1
ATOM 581 C CA . ASN A 1 81 ? -7.993 7.299 -6.047 1.00 95.00 81 ASN A CA 1
ATOM 582 C C . ASN A 1 81 ? -6.915 8.382 -5.957 1.00 95.00 81 ASN A C 1
ATOM 584 O O . ASN A 1 81 ? -7.231 9.570 -5.992 1.00 95.00 81 ASN A O 1
ATOM 588 N N . VAL A 1 82 ? -5.661 7.971 -5.818 1.00 95.38 82 VAL A N 1
ATOM 589 C CA . VAL A 1 82 ? -4.524 8.851 -5.556 1.00 95.38 82 VAL A CA 1
ATOM 590 C C . VAL A 1 82 ? -3.600 8.817 -6.767 1.00 95.38 82 VAL A C 1
ATOM 592 O O . VAL A 1 82 ? -2.940 7.811 -7.037 1.00 95.38 82 VAL A O 1
ATOM 595 N N . GLY A 1 83 ? -3.576 9.918 -7.516 1.00 94.31 83 GLY A N 1
ATOM 596 C CA . GLY A 1 83 ? -2.662 10.092 -8.644 1.00 94.31 83 GLY A CA 1
ATOM 597 C C . GLY A 1 83 ? -1.231 10.369 -8.184 1.00 94.31 83 GLY A C 1
ATOM 598 O O . GLY A 1 83 ? -1.003 10.811 -7.055 1.00 94.31 83 GLY A O 1
ATOM 599 N N . ALA A 1 84 ? -0.262 10.145 -9.069 1.00 94.69 84 ALA A N 1
ATOM 600 C CA . ALA A 1 84 ? 1.155 10.376 -8.791 1.00 94.69 84 ALA A CA 1
ATOM 601 C C . ALA A 1 84 ? 1.433 11.784 -8.229 1.00 94.69 84 ALA A C 1
ATOM 603 O O . ALA A 1 84 ? 0.885 12.776 -8.706 1.00 94.69 84 ALA A O 1
ATOM 604 N N . GLY A 1 85 ? 2.303 11.857 -7.222 1.00 96.19 85 GLY A N 1
ATOM 605 C CA . GLY A 1 85 ? 2.658 13.093 -6.523 1.00 96.19 85 GLY A CA 1
ATOM 606 C C . GLY A 1 85 ? 1.657 13.529 -5.450 1.00 96.19 85 GLY A C 1
ATOM 607 O O . GLY A 1 85 ? 1.913 14.523 -4.779 1.00 96.19 85 GLY A O 1
ATOM 608 N N . ASN A 1 86 ? 0.552 12.799 -5.261 1.00 96.69 86 ASN A N 1
ATOM 609 C CA . ASN A 1 86 ? -0.475 13.129 -4.274 1.00 96.69 86 ASN A CA 1
ATOM 610 C C . ASN A 1 86 ? -0.524 12.116 -3.126 1.00 96.69 86 ASN A C 1
ATOM 612 O O . ASN A 1 86 ? -0.073 10.971 -3.244 1.00 96.69 86 ASN A O 1
ATOM 616 N N . SER A 1 87 ? -1.127 12.549 -2.021 1.00 96.25 87 SER A N 1
ATOM 617 C CA . SER A 1 87 ? -1.409 11.731 -0.845 1.00 96.25 87 SER A CA 1
ATOM 618 C C . SER A 1 87 ? -2.749 12.104 -0.226 1.00 96.25 87 SER A C 1
ATOM 620 O O . SER A 1 87 ? -3.226 13.226 -0.392 1.00 96.25 87 SER A O 1
ATOM 622 N N . VAL A 1 88 ? -3.338 11.163 0.503 1.00 96.00 88 VAL A N 1
ATOM 623 C CA . VAL A 1 88 ? -4.554 11.363 1.291 1.00 96.00 88 VAL A CA 1
ATOM 624 C C . VAL A 1 88 ? -4.395 10.704 2.659 1.00 96.00 88 VAL A C 1
ATOM 626 O O . VAL A 1 88 ? -3.898 9.580 2.742 1.00 96.00 88 VAL A O 1
ATOM 629 N N . GLU A 1 89 ? -4.821 11.400 3.712 1.00 95.06 89 GLU A N 1
ATOM 630 C CA . GLU A 1 89 ? -4.992 10.822 5.047 1.00 95.06 89 GLU A CA 1
ATOM 631 C C . GLU A 1 89 ? -6.417 10.264 5.143 1.00 95.06 89 GLU A C 1
ATOM 633 O O . GLU A 1 89 ? -7.391 10.964 4.859 1.00 95.06 89 GLU A O 1
ATOM 638 N N . LEU A 1 90 ? -6.550 9.000 5.534 1.0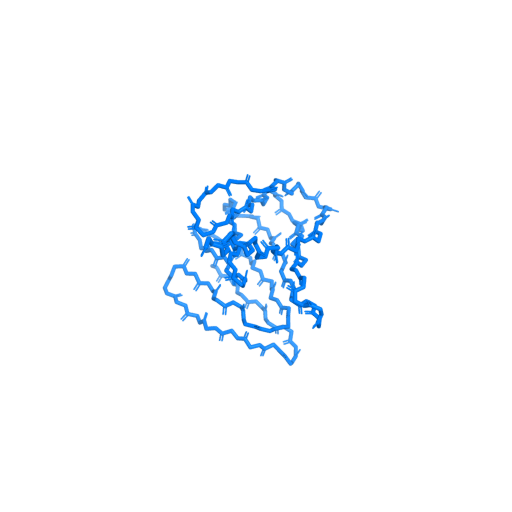0 92.94 90 LEU A N 1
ATOM 639 C CA . LEU A 1 90 ? -7.834 8.334 5.715 1.00 92.94 90 LEU A CA 1
ATOM 640 C C . LEU A 1 90 ? -7.975 7.873 7.163 1.00 92.94 90 LEU A C 1
ATOM 642 O O . LEU A 1 90 ? -7.102 7.195 7.708 1.00 92.94 90 LEU A O 1
ATOM 646 N N . ARG A 1 91 ? -9.113 8.199 7.778 1.00 89.88 91 ARG A N 1
ATOM 647 C CA . ARG A 1 91 ? -9.512 7.662 9.082 1.00 89.88 91 ARG A CA 1
ATOM 648 C C . ARG A 1 91 ? -10.721 6.767 8.925 1.00 89.88 91 ARG A C 1
ATOM 650 O O . ARG A 1 91 ? -11.669 7.099 8.221 1.00 89.88 91 ARG A O 1
ATOM 657 N N . VAL A 1 92 ? -10.661 5.627 9.598 1.00 80.69 92 VAL A N 1
ATOM 658 C CA . VAL A 1 92 ? -11.775 4.691 9.676 1.00 80.69 92 VAL A CA 1
ATOM 659 C C . VAL A 1 92 ? -12.591 5.074 10.899 1.00 80.69 92 VAL A C 1
ATOM 661 O O . VAL A 1 92 ? -12.124 4.916 12.026 1.00 80.69 92 VAL A O 1
ATOM 664 N N . GLU A 1 93 ? -13.795 5.586 10.679 1.00 79.75 93 GLU A N 1
ATOM 665 C CA . GLU A 1 93 ? -14.768 5.769 11.750 1.00 79.75 93 GLU A CA 1
ATOM 666 C C . GLU A 1 93 ? -15.573 4.479 11.911 1.00 79.75 93 GLU A C 1
ATOM 668 O O . GLU A 1 93 ? -16.258 4.025 10.993 1.00 79.75 93 GLU A O 1
ATOM 673 N N . LEU A 1 94 ? -15.464 3.862 13.087 1.00 66.00 94 LEU A N 1
ATOM 674 C CA . LEU A 1 94 ? -16.386 2.813 13.499 1.00 66.00 94 LEU A CA 1
ATOM 675 C C . LEU A 1 94 ? -17.728 3.477 13.798 1.00 66.00 94 LEU A C 1
ATOM 677 O O . LEU A 1 94 ? -17.882 4.153 14.813 1.00 66.00 94 LEU A O 1
ATOM 681 N N . VAL A 1 95 ? -18.699 3.282 12.910 1.00 64.50 95 VAL A N 1
ATOM 682 C CA . VAL A 1 95 ? -20.086 3.636 13.206 1.00 64.50 95 VAL A CA 1
ATOM 683 C C . VAL A 1 95 ? -20.610 2.604 14.202 1.00 64.50 95 VAL A C 1
ATOM 685 O O . VAL A 1 95 ? -20.975 1.490 13.821 1.00 64.50 95 VAL A O 1
ATOM 688 N N . GLU A 1 96 ? -20.623 2.956 15.489 1.00 58.28 96 GLU A N 1
ATOM 689 C CA . GLU A 1 96 ? -21.340 2.196 16.515 1.00 58.28 96 GLU A CA 1
ATOM 690 C C . GLU A 1 96 ? -22.834 2.232 16.175 1.00 58.28 96 GLU A C 1
ATOM 692 O O . GLU A 1 96 ? -23.562 3.174 16.482 1.00 58.28 96 GLU A O 1
ATOM 697 N N . THR A 1 97 ? -23.288 1.218 15.445 1.00 53.56 97 THR A N 1
ATOM 698 C CA . THR A 1 97 ? -24.677 1.127 15.013 1.00 53.56 97 THR A CA 1
ATOM 699 C C . THR A 1 97 ? -25.539 0.758 16.221 1.00 53.56 97 THR A C 1
ATOM 701 O O . THR A 1 97 ? -25.346 -0.292 16.827 1.00 53.56 97 THR A O 1
ATOM 704 N N . CYS A 1 98 ? -26.449 1.675 16.565 1.00 52.75 98 CYS A N 1
ATOM 705 C CA . CYS A 1 98 ? -27.632 1.568 17.424 1.00 52.75 98 CYS A CA 1
ATOM 706 C C . CYS A 1 98 ? -27.691 0.392 18.419 1.00 52.75 98 CYS A C 1
ATOM 708 O O . CYS A 1 98 ? -28.073 -0.725 18.073 1.00 52.75 98 CYS A O 1
ATOM 710 N N . ARG A 1 99 ? -27.483 0.705 19.705 1.00 51.91 99 ARG A N 1
ATOM 711 C CA . ARG A 1 99 ? -28.155 -0.007 20.803 1.00 51.91 99 ARG A CA 1
ATOM 712 C C . ARG A 1 99 ? -29.660 0.284 20.707 1.00 51.91 99 ARG A C 1
ATOM 714 O O . ARG A 1 99 ? -30.051 1.436 20.889 1.00 51.91 99 ARG A O 1
ATOM 721 N N . PHE A 1 100 ? -30.458 -0.735 20.394 1.00 54.06 100 PHE A N 1
ATOM 722 C CA . PHE A 1 100 ? -31.905 -0.749 20.638 1.00 54.06 100 PHE A CA 1
ATOM 723 C C . PHE A 1 100 ? -32.187 -1.271 22.047 1.00 54.06 100 PHE A C 1
ATOM 725 O O . PHE A 1 100 ? -31.420 -2.154 22.501 1.00 54.06 100 PHE A O 1
#

Foldseek 3Di:
DDKDFDPPWDWDDDPAEIETAAAKMKDQAQDQHWYHYDQKIKTFDHRWIKMWHQDPVRKIKIATQAHKIWMAGNVRHTPDIHGHPDIDIDDDDDPPPDDD

Radius of gyration: 13.43 Å; chains: 1; bounding box: 45×27×33 Å